Protein AF-A0A921MNL4-F1 (afdb_monomer_lite)

InterPro domains:
  IPR009057 Homedomain-like superfamily [SSF46689] (10-91)

Organism: NCBI:txid106588

Foldseek 3Di:
DVVLLVLLVCCVVPNLVVSCVVVVHDSVVNVVLNVQDPPDPVSSDDDDPDDPDDPPDDDPVLVVLLVVLCVVPVPDDLVRSVVVSVVVPDDDDSVVSVVD

pLDDT: mean 92.9, std 3.27, range [76.44, 97.56]

Structure (mmCIF, N/CA/C/O backbone):
data_AF-A0A921MNL4-F1
#
_entry.id   AF-A0A921MNL4-F1
#
loop_
_atom_site.group_PDB
_atom_site.id
_atom_site.type_symbol
_atom_site.label_atom_id
_atom_site.label_alt_id
_atom_site.label_comp_id
_atom_site.label_asym_id
_atom_site.label_entity_id
_atom_site.label_seq_id
_atom_site.pdbx_PDB_ins_code
_atom_site.Cartn_x
_atom_site.Cartn_y
_atom_site.Cartn_z
_atom_site.occupancy
_atom_site.B_iso_or_equiv
_atom_site.auth_seq_id
_atom_site.auth_comp_id
_atom_site.auth_asym_id
_atom_site.auth_atom_id
_atom_site.pdbx_PDB_model_num
ATOM 1 N N . MET A 1 1 ? -0.310 2.855 19.914 1.00 76.44 1 MET A N 1
ATOM 2 C CA . MET A 1 1 ? -1.088 1.589 19.861 1.00 76.44 1 MET A CA 1
ATOM 3 C C . MET A 1 1 ? -2.005 1.372 21.067 1.00 76.44 1 MET A C 1
ATOM 5 O O . MET A 1 1 ? -3.121 0.909 20.860 1.00 76.44 1 MET A O 1
ATOM 9 N N . ALA A 1 2 ? -1.602 1.744 22.293 1.00 88.12 2 ALA A N 1
ATOM 10 C CA . ALA A 1 2 ? -2.361 1.478 23.527 1.00 88.12 2 ALA A CA 1
ATOM 11 C C . ALA A 1 2 ? -3.846 1.907 23.500 1.00 88.12 2 ALA A C 1
ATOM 13 O O . ALA A 1 2 ? -4.702 1.170 23.979 1.00 88.12 2 ALA A O 1
ATOM 14 N N . TYR A 1 3 ? -4.175 3.050 22.880 1.00 92.81 3 TYR A N 1
ATOM 15 C CA . TYR A 1 3 ? -5.566 3.502 22.732 1.00 92.81 3 TYR A CA 1
ATOM 16 C C . TYR A 1 3 ? -6.431 2.537 21.907 1.00 92.81 3 TYR A C 1
ATOM 18 O O . TYR A 1 3 ? -7.523 2.170 22.326 1.00 92.81 3 TYR A O 1
ATOM 26 N N . ARG A 1 4 ? -5.950 2.101 20.733 1.00 93.38 4 ARG A N 1
ATOM 27 C CA . ARG A 1 4 ? -6.712 1.176 19.876 1.00 93.38 4 ARG A CA 1
ATOM 28 C C . ARG A 1 4 ? -6.851 -0.184 20.546 1.00 93.38 4 ARG A C 1
ATOM 30 O O . ARG A 1 4 ? -7.923 -0.771 20.487 1.00 93.38 4 ARG A O 1
ATOM 37 N N . LEU A 1 5 ? -5.804 -0.647 21.229 1.00 95.06 5 LEU A N 1
ATOM 38 C CA . LEU A 1 5 ? -5.845 -1.904 21.968 1.00 95.06 5 LEU A CA 1
ATOM 39 C C . LEU A 1 5 ? -6.858 -1.852 23.120 1.00 95.06 5 LEU A C 1
ATOM 41 O O . LEU A 1 5 ? -7.640 -2.783 23.282 1.00 95.06 5 LEU A O 1
ATOM 45 N N . SER A 1 6 ? -6.891 -0.764 23.897 1.00 95.19 6 SER A N 1
ATOM 46 C CA . SER A 1 6 ? -7.861 -0.619 24.990 1.00 95.19 6 SER A CA 1
ATOM 47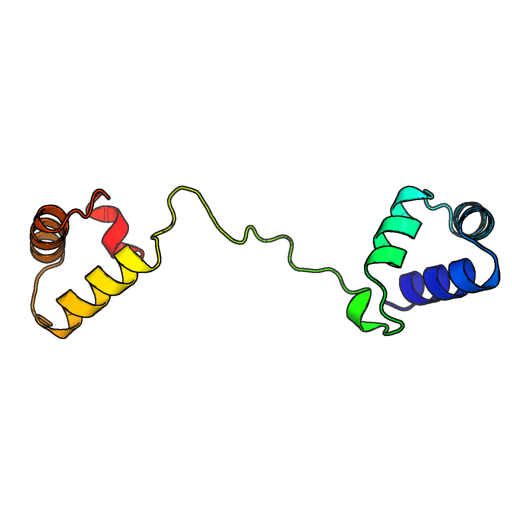 C C . SER A 1 6 ? -9.297 -0.511 24.473 1.00 95.19 6 SER A C 1
ATOM 49 O O . SER A 1 6 ? -10.190 -1.146 25.032 1.00 95.19 6 SER A O 1
ATOM 51 N N . LEU A 1 7 ? -9.510 0.212 23.368 1.00 95.62 7 LEU A N 1
ATOM 52 C CA . LEU A 1 7 ? -10.786 0.271 22.654 1.00 95.62 7 LEU A CA 1
ATOM 53 C C . LEU A 1 7 ? -11.249 -1.129 22.221 1.00 95.62 7 LEU A C 1
ATOM 55 O O . LEU A 1 7 ? -12.406 -1.478 22.448 1.00 95.62 7 LEU A O 1
ATOM 59 N N . MET A 1 8 ? -10.359 -1.924 21.616 1.00 95.69 8 MET A N 1
ATOM 60 C CA . MET A 1 8 ? -10.674 -3.275 21.143 1.00 95.69 8 MET A CA 1
ATOM 61 C C . MET A 1 8 ? -10.979 -4.238 22.296 1.00 95.69 8 MET A C 1
ATOM 63 O O . MET A 1 8 ? -12.044 -4.852 22.293 1.00 95.69 8 MET A O 1
ATOM 67 N N . LYS A 1 9 ? -10.134 -4.275 23.337 1.00 95.62 9 LYS A N 1
ATOM 68 C CA . LYS A 1 9 ? -10.379 -5.068 24.558 1.00 95.62 9 LYS A CA 1
ATOM 69 C C . LYS A 1 9 ? -11.701 -4.689 25.234 1.00 95.62 9 LYS A C 1
ATOM 71 O O . LYS A 1 9 ? -12.445 -5.546 25.705 1.00 95.62 9 LYS A O 1
ATOM 76 N N . TYR A 1 10 ? -12.035 -3.396 25.268 1.00 96.62 10 TYR A N 1
ATOM 77 C CA . TYR A 1 10 ? -13.308 -2.936 25.824 1.00 96.62 10 TYR A CA 1
ATOM 78 C C . TYR A 1 10 ? -14.503 -3.343 24.947 1.00 96.62 10 TYR A C 1
ATOM 80 O O . TYR A 1 10 ? -15.543 -3.740 25.472 1.00 96.62 10 TYR A O 1
ATOM 88 N N . ALA A 1 11 ? -14.365 -3.261 23.621 1.00 96.00 11 ALA A N 1
ATOM 89 C CA . ALA A 1 11 ? -15.398 -3.684 22.677 1.00 96.00 11 ALA A CA 1
ATOM 90 C C . ALA A 1 11 ? -15.637 -5.202 22.698 1.00 96.00 11 ALA A C 1
ATOM 92 O O . ALA A 1 11 ? -16.771 -5.625 22.484 1.00 96.00 11 ALA A O 1
ATOM 93 N N . GLU A 1 12 ? -14.608 -6.002 22.976 1.00 94.88 12 GLU A N 1
ATOM 94 C CA . GLU A 1 12 ? -14.717 -7.448 23.187 1.00 94.88 12 GLU A CA 1
ATOM 95 C C . GLU A 1 12 ? -15.465 -7.771 24.487 1.00 94.88 12 GLU A C 1
ATOM 97 O O . GLU A 1 12 ? -16.429 -8.530 24.464 1.00 94.88 12 GLU A O 1
ATOM 102 N N . LYS A 1 13 ? -15.110 -7.108 25.596 1.00 96.75 13 LYS A N 1
ATOM 103 C CA . LYS A 1 13 ? -15.733 -7.346 26.908 1.00 96.75 13 LYS A CA 1
ATOM 104 C C . LYS A 1 13 ? -17.180 -6.847 27.022 1.00 96.75 13 LYS A C 1
ATOM 106 O O . LYS A 1 13 ? -17.994 -7.476 27.687 1.00 96.75 13 LYS A O 1
ATOM 111 N N . TYR A 1 14 ? -17.497 -5.688 26.441 1.00 96.69 14 TYR A N 1
ATOM 112 C CA . TYR A 1 14 ? -18.775 -4.990 26.675 1.00 96.69 14 TYR A CA 1
ATOM 113 C C . TYR A 1 14 ? -19.602 -4.741 25.407 1.00 96.69 14 TYR A C 1
ATOM 115 O O . TYR A 1 14 ? -20.693 -4.169 25.482 1.00 96.69 14 TYR A O 1
ATOM 123 N N . GLY A 1 15 ? -19.090 -5.129 24.241 1.00 96.06 15 GLY A N 1
ATOM 124 C CA . GLY A 1 15 ? -19.740 -4.917 22.955 1.00 96.06 15 GLY A CA 1
ATOM 125 C C . GLY A 1 15 ? -19.488 -3.536 22.332 1.00 96.06 15 GLY A C 1
ATOM 126 O O . GLY A 1 15 ? -19.173 -2.537 22.989 1.00 96.06 15 GLY A O 1
ATOM 127 N N . VAL A 1 16 ? -19.686 -3.468 21.012 1.00 96.62 16 VAL A N 1
ATOM 128 C CA . VAL A 1 16 ? -19.389 -2.288 20.176 1.00 96.62 16 VAL A CA 1
ATOM 129 C C . VAL A 1 16 ? -20.242 -1.070 20.549 1.00 96.62 16 VAL A C 1
ATOM 131 O O . VAL A 1 16 ? -19.738 0.050 20.548 1.00 96.62 16 VAL A O 1
ATOM 134 N N . SER A 1 17 ? -21.515 -1.257 20.912 1.00 96.19 17 SER A N 1
ATOM 135 C CA . SER A 1 17 ? -22.418 -0.147 21.257 1.00 96.19 17 SER A CA 1
ATOM 136 C C . SER A 1 17 ? -21.979 0.598 22.521 1.00 96.19 17 SER A C 1
ATOM 138 O O . SER A 1 17 ? -22.066 1.824 22.582 1.00 96.19 17 SER A O 1
ATOM 140 N N . ARG A 1 18 ? -21.479 -0.118 23.538 1.00 97.31 18 ARG A N 1
ATOM 141 C CA . ARG A 1 18 ? -20.939 0.506 24.758 1.00 97.31 18 ARG A CA 1
ATOM 142 C C . ARG A 1 18 ? -19.579 1.143 24.493 1.00 97.31 18 ARG A C 1
ATOM 144 O O . ARG A 1 18 ? -19.341 2.259 24.945 1.00 97.31 18 ARG A O 1
ATOM 151 N N . ALA A 1 19 ? -18.725 0.479 23.714 1.00 97.56 19 ALA A N 1
ATOM 152 C CA . ALA A 1 19 ? -17.429 1.022 23.310 1.00 97.56 19 ALA A CA 1
ATOM 153 C C . ALA A 1 19 ? -17.568 2.331 22.519 1.00 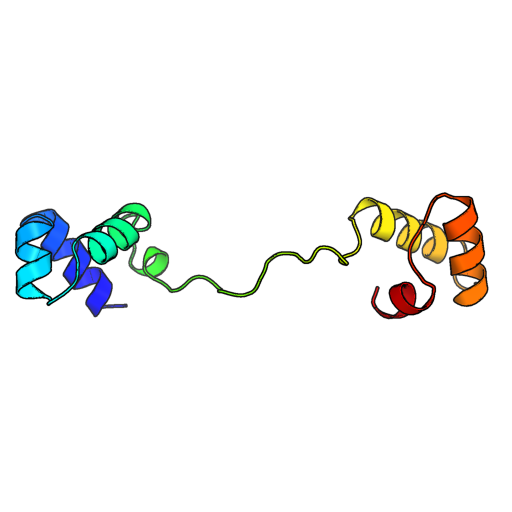97.56 19 ALA A C 1
ATOM 155 O O . ALA A 1 19 ? -16.849 3.289 22.787 1.00 97.56 19 ALA A O 1
ATOM 156 N N . SER A 1 20 ? -18.538 2.399 21.605 1.00 97.44 20 SER A N 1
ATOM 157 C CA . SER A 1 20 ? -18.826 3.588 20.799 1.00 97.44 20 SER A CA 1
ATOM 158 C C . SER A 1 20 ? -19.147 4.806 21.665 1.00 97.44 20 SER A C 1
ATOM 160 O O . SER A 1 20 ? -18.525 5.852 21.486 1.00 97.44 20 SER A O 1
ATOM 162 N N . ARG A 1 21 ? -20.034 4.641 22.658 1.00 97.25 21 ARG A N 1
ATOM 163 C CA . ARG A 1 21 ? -20.394 5.703 23.611 1.00 97.25 21 ARG A CA 1
ATOM 164 C C . ARG A 1 21 ? -19.217 6.099 24.501 1.00 97.25 21 ARG A C 1
ATOM 166 O O . ARG A 1 21 ? -18.937 7.280 24.642 1.00 97.25 21 ARG A O 1
ATOM 173 N N . LYS A 1 22 ? -18.497 5.119 25.063 1.00 96.56 22 LYS A N 1
ATOM 174 C CA . LYS A 1 22 ? -17.384 5.373 25.992 1.00 96.56 22 LYS A CA 1
ATOM 175 C C . LYS A 1 22 ? -16.210 6.100 25.333 1.00 96.56 22 LYS A C 1
ATOM 177 O O . LYS A 1 22 ? -15.624 6.986 25.937 1.00 96.56 22 LYS A O 1
ATOM 182 N N . TYR A 1 23 ? -15.840 5.693 24.122 1.00 95.44 23 TYR A N 1
ATOM 183 C CA . TYR A 1 23 ? -14.650 6.205 23.437 1.00 95.44 23 TYR A CA 1
ATOM 184 C C . TYR A 1 23 ? -14.960 7.298 22.409 1.00 95.44 23 TYR A C 1
ATOM 186 O O . TYR A 1 23 ? -14.042 7.748 21.722 1.00 95.44 23 TYR A O 1
ATOM 194 N N . ASN A 1 24 ? -16.229 7.702 22.286 1.00 95.94 24 ASN A N 1
ATOM 195 C CA . ASN A 1 24 ? -16.717 8.648 21.284 1.00 95.94 24 ASN A CA 1
ATOM 196 C C . ASN A 1 24 ? -16.216 8.312 19.864 1.00 95.94 24 ASN A C 1
ATOM 198 O O . ASN A 1 24 ? -15.606 9.126 19.163 1.00 95.94 24 ASN A O 1
ATOM 202 N N . LYS A 1 25 ? -16.404 7.050 19.459 1.00 96.44 25 LYS A N 1
ATOM 203 C CA . LYS A 1 25 ? -16.064 6.562 18.114 1.00 96.44 25 LYS A CA 1
ATOM 204 C C . LYS A 1 25 ? -17.270 5.922 17.467 1.00 96.44 25 LYS A C 1
ATOM 206 O O . LYS A 1 25 ? -18.037 5.221 18.123 1.00 96.44 25 LYS A O 1
ATOM 211 N N . SER A 1 26 ? -17.417 6.133 16.164 1.00 97.06 26 SER A N 1
ATOM 212 C CA . SER A 1 26 ? -18.488 5.507 15.401 1.00 97.06 26 SER A CA 1
ATOM 213 C C . SER A 1 26 ? -18.370 3.983 15.454 1.00 97.06 26 SER A C 1
ATOM 215 O O . SER A 1 26 ? -17.276 3.411 15.522 1.00 97.06 26 SER A O 1
ATOM 217 N N . ARG A 1 27 ? -19.514 3.301 15.372 1.00 96.88 27 ARG A N 1
ATOM 218 C CA . ARG A 1 27 ? -19.547 1.835 15.284 1.00 96.88 27 ARG A CA 1
ATOM 219 C C . ARG A 1 27 ? -18.757 1.337 14.067 1.00 96.88 27 ARG A C 1
ATOM 221 O O . ARG A 1 27 ? -18.063 0.334 14.181 1.00 96.88 27 ARG A O 1
ATOM 228 N N . SER A 1 28 ? -18.798 2.066 12.946 1.00 97.50 28 SER A N 1
ATOM 229 C CA . SER A 1 28 ? -18.036 1.749 11.729 1.00 97.50 28 SER A CA 1
ATOM 230 C C . SER A 1 28 ? -16.524 1.739 11.965 1.00 97.50 28 SER A C 1
ATOM 232 O O . SER A 1 28 ? -15.855 0.801 11.541 1.00 97.50 28 SER A O 1
ATOM 234 N N . TYR A 1 29 ? -15.989 2.710 12.713 1.00 95.69 29 TYR A N 1
ATOM 235 C CA . TYR A 1 29 ? -14.573 2.735 13.087 1.00 95.69 29 TYR A CA 1
ATOM 236 C C . TYR A 1 29 ? -14.186 1.516 13.932 1.00 95.69 29 TYR A C 1
ATOM 238 O O . TYR A 1 29 ? -13.140 0.907 13.715 1.00 95.69 29 TYR A O 1
ATOM 246 N N . ILE A 1 30 ? -15.040 1.134 14.884 1.00 96.31 30 ILE A N 1
ATOM 247 C CA . ILE A 1 30 ? -14.783 -0.012 15.762 1.00 96.31 30 ILE A CA 1
ATOM 248 C C . ILE A 1 30 ? -14.830 -1.321 14.967 1.00 96.31 30 ILE A C 1
ATOM 250 O O . ILE A 1 30 ? -13.930 -2.138 15.122 1.00 96.31 30 ILE A O 1
ATOM 254 N N . TYR A 1 31 ? -15.817 -1.515 14.086 1.00 96.94 31 TYR A N 1
ATOM 255 C CA . TYR A 1 31 ? -15.877 -2.704 13.226 1.00 96.94 31 TYR A CA 1
ATOM 256 C C . TYR A 1 31 ? -14.713 -2.778 12.233 1.00 96.94 31 TYR A C 1
ATOM 258 O O . TYR A 1 31 ? -14.189 -3.867 12.009 1.00 96.94 31 TYR A O 1
ATOM 266 N N . PHE A 1 32 ? -14.268 -1.640 11.688 1.00 95.56 32 PHE A N 1
ATOM 267 C CA . PHE A 1 32 ? -13.077 -1.575 10.838 1.00 95.5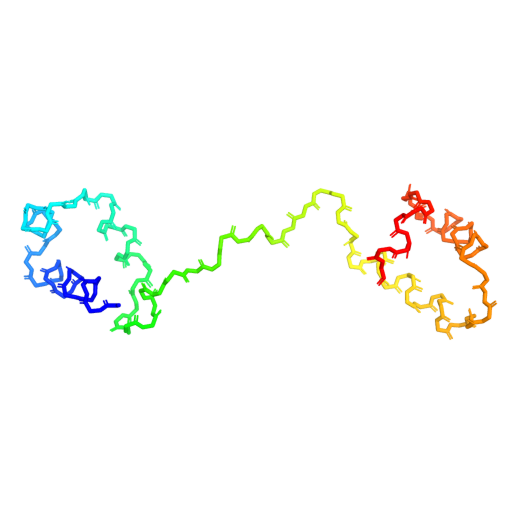6 32 PHE A CA 1
ATOM 268 C C . PHE A 1 32 ? -11.845 -2.140 11.558 1.00 95.56 32 PHE A C 1
ATOM 270 O O . PHE A 1 32 ? -11.169 -3.018 11.025 1.00 95.56 32 PHE A O 1
ATOM 277 N N . TRP A 1 33 ? -11.584 -1.689 12.790 1.00 94.94 33 TRP A N 1
ATOM 278 C CA . TRP A 1 33 ? -10.457 -2.198 13.575 1.00 94.94 33 TRP A CA 1
ATOM 279 C C . TRP A 1 33 ? -10.677 -3.623 14.067 1.00 94.94 33 TRP A C 1
ATOM 281 O O . TRP A 1 33 ? -9.741 -4.411 14.023 1.00 94.94 33 TRP A O 1
ATOM 291 N N . LYS A 1 34 ? -11.906 -3.987 14.445 1.00 93.81 34 LYS A N 1
ATOM 292 C CA . LYS A 1 34 ? -12.244 -5.352 14.865 1.00 93.81 34 LYS A CA 1
ATOM 293 C C . LYS A 1 34 ? -11.996 -6.372 13.750 1.00 93.81 34 LYS A C 1
ATOM 295 O O . LYS A 1 34 ? -11.516 -7.455 14.039 1.00 93.81 34 LYS A O 1
ATOM 300 N N . LYS A 1 35 ? -12.269 -6.023 12.486 1.00 94.19 35 LYS A N 1
ATOM 301 C CA . LYS A 1 35 ? -11.972 -6.883 11.324 1.00 94.19 35 LYS A CA 1
ATOM 302 C C . LYS A 1 35 ? -10.467 -7.100 11.119 1.00 94.19 35 LYS A C 1
ATOM 304 O O . LYS A 1 35 ? -10.067 -8.115 10.566 1.00 94.19 35 LYS A O 1
ATOM 309 N N . ARG A 1 36 ? -9.649 -6.123 11.511 1.00 92.81 36 ARG A N 1
ATOM 310 C CA . ARG A 1 36 ? -8.194 -6.123 11.324 1.00 92.81 36 ARG A CA 1
ATOM 311 C C . ARG A 1 36 ? -7.434 -6.726 12.511 1.00 92.81 36 ARG A C 1
ATOM 313 O O . ARG A 1 36 ? -6.283 -7.103 12.344 1.00 92.81 36 ARG A O 1
ATOM 320 N N . TRP A 1 37 ? -8.045 -6.759 13.691 1.00 93.56 37 TRP A N 1
ATOM 321 C CA . TRP A 1 37 ? -7.407 -7.174 14.933 1.00 93.56 37 TRP A CA 1
ATOM 322 C C . TRP A 1 37 ? -7.402 -8.697 15.078 1.00 93.56 37 TRP A C 1
ATOM 324 O O . TRP A 1 37 ? -8.455 -9.322 15.135 1.00 93.56 37 TRP A O 1
ATOM 334 N N . ASP A 1 38 ? -6.209 -9.271 15.178 1.00 92.12 38 ASP A N 1
ATOM 335 C CA . ASP A 1 38 ? -5.936 -10.701 15.394 1.00 92.12 38 ASP A CA 1
ATOM 336 C C . ASP A 1 38 ? -5.622 -11.038 16.868 1.00 92.12 38 ASP A C 1
ATOM 338 O O . ASP A 1 38 ? -5.167 -12.133 17.180 1.00 92.12 38 ASP A O 1
ATOM 342 N N . GLY A 1 39 ? -5.831 -10.083 17.781 1.00 88.88 39 GLY A N 1
ATOM 343 C CA . GLY A 1 39 ? -5.461 -10.187 19.196 1.00 88.88 39 GLY A CA 1
ATOM 344 C C . GLY A 1 39 ? -4.115 -9.538 19.532 1.00 88.88 39 GLY A C 1
ATOM 345 O O . GLY A 1 39 ? -3.892 -9.156 20.684 1.00 88.88 39 GLY A O 1
ATOM 346 N N . THR A 1 40 ? -3.259 -9.293 18.538 1.00 91.81 40 THR A N 1
ATOM 347 C CA . THR A 1 40 ? -1.948 -8.661 18.735 1.00 91.81 40 THR A CA 1
ATOM 348 C C . THR A 1 40 ? -2.032 -7.124 18.662 1.00 91.81 40 THR A C 1
ATOM 350 O O . THR A 1 40 ? -2.898 -6.568 17.976 1.00 91.81 40 THR A O 1
ATOM 353 N N . PRO A 1 41 ? -1.192 -6.370 19.394 1.00 90.06 41 PRO A N 1
ATOM 354 C CA . PRO A 1 41 ? -1.098 -4.915 19.239 1.00 90.06 41 PRO A CA 1
ATOM 355 C C . PRO A 1 41 ? -0.604 -4.464 17.855 1.00 90.06 41 PRO A C 1
ATOM 357 O O . PRO A 1 41 ? -0.933 -3.354 17.416 1.00 90.06 41 PRO A O 1
ATOM 360 N N . GLU A 1 42 ? 0.178 -5.303 17.179 1.00 91.56 42 GLU A N 1
ATOM 361 C CA . GLU A 1 42 ? 0.827 -5.033 15.896 1.00 91.56 42 GLU A CA 1
ATOM 362 C C . GLU A 1 42 ? -0.199 -4.940 14.764 1.00 91.56 42 GLU A C 1
ATOM 364 O O . GLU A 1 42 ? -0.121 -4.035 13.925 1.00 91.56 42 GLU A O 1
ATOM 369 N N . SER A 1 43 ? -1.230 -5.790 14.777 1.00 91.38 43 SER A N 1
ATOM 370 C CA . SER A 1 43 ? -2.299 -5.741 13.771 1.00 91.38 43 SER A CA 1
ATOM 371 C C . SER A 1 43 ? -3.080 -4.418 13.787 1.00 91.38 43 SER A C 1
ATOM 373 O O . SER A 1 43 ? -3.576 -3.968 12.748 1.00 91.38 43 SER A O 1
ATOM 375 N N . LEU A 1 44 ? -3.096 -3.704 14.921 1.00 92.75 44 LEU A N 1
ATOM 376 C CA . LEU A 1 44 ? -3.712 -2.377 15.079 1.00 92.75 44 LEU A CA 1
ATOM 377 C C . LEU A 1 44 ? -2.839 -1.206 14.586 1.00 92.75 44 LEU A C 1
ATOM 379 O O . LEU A 1 44 ? -3.234 -0.032 14.711 1.00 92.75 44 LEU A O 1
ATOM 383 N N . ALA A 1 45 ? -1.665 -1.487 14.018 1.00 92.00 45 ALA A N 1
ATOM 384 C CA . ALA A 1 45 ? -0.835 -0.486 13.359 1.00 92.00 45 ALA A CA 1
ATOM 385 C C . ALA A 1 45 ? -1.529 0.123 12.135 1.00 92.00 45 ALA A C 1
ATOM 387 O O . ALA A 1 45 ? -2.447 -0.451 11.559 1.00 92.00 45 ALA A O 1
ATOM 388 N N . CYS A 1 46 ? -1.108 1.315 11.714 1.00 89.88 46 CYS A N 1
ATOM 389 C CA . CYS A 1 46 ? -1.524 1.838 10.414 1.00 89.88 46 CYS A CA 1
ATOM 390 C C . CYS A 1 46 ? -0.755 1.091 9.314 1.00 89.88 46 CYS A C 1
ATOM 392 O O . CYS A 1 46 ? 0.466 1.018 9.369 1.00 89.88 46 CYS A O 1
ATOM 394 N N . GLN A 1 47 ? -1.458 0.551 8.315 1.00 89.31 47 GLN A N 1
ATOM 395 C CA . GLN A 1 47 ? -0.804 0.104 7.079 1.00 89.31 47 GLN A CA 1
ATOM 396 C C . GLN A 1 47 ? -0.374 1.320 6.252 1.00 89.31 47 GLN A C 1
ATOM 398 O O . GLN A 1 47 ? -0.943 2.409 6.388 1.00 89.31 47 GLN A O 1
ATOM 403 N N . SER A 1 48 ? 0.610 1.111 5.376 1.00 90.56 48 SER A N 1
ATOM 404 C CA . SER A 1 48 ? 0.965 2.095 4.356 1.00 90.56 48 SER A CA 1
ATOM 405 C C . SER A 1 48 ? -0.268 2.474 3.538 1.00 90.56 48 SER A C 1
ATOM 407 O O . SER A 1 48 ? -1.069 1.620 3.165 1.00 90.56 48 SER A O 1
ATOM 409 N N . ARG A 1 49 ? -0.413 3.770 3.262 1.00 90.25 49 ARG A N 1
ATOM 410 C CA . ARG A 1 49 ? -1.471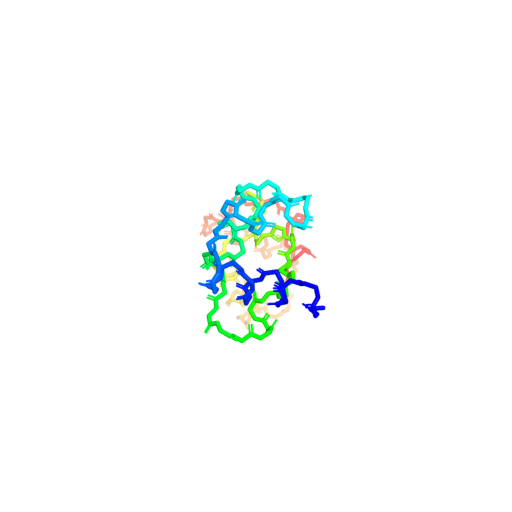 4.319 2.399 1.00 90.25 49 ARG A CA 1
ATOM 411 C C . ARG A 1 49 ? -0.961 4.580 0.981 1.00 90.25 49 ARG A C 1
ATOM 413 O O . ARG A 1 49 ? -1.661 5.198 0.185 1.00 90.25 49 ARG A O 1
ATOM 420 N N . ARG A 1 50 ? 0.279 4.176 0.685 1.00 91.69 50 ARG A N 1
ATOM 421 C CA . ARG A 1 50 ? 0.890 4.369 -0.628 1.00 91.69 50 ARG A CA 1
ATOM 422 C C . ARG A 1 50 ? 0.168 3.481 -1.649 1.00 91.69 50 ARG A C 1
ATOM 424 O O . ARG A 1 50 ? -0.033 2.304 -1.353 1.00 91.69 50 ARG A O 1
ATOM 431 N N . PRO A 1 51 ? -0.190 4.002 -2.835 1.00 91.75 51 PRO A N 1
ATOM 432 C CA . PRO A 1 51 ? -0.739 3.169 -3.897 1.00 91.75 51 PRO A CA 1
ATOM 433 C C . PRO A 1 51 ? 0.249 2.054 -4.258 1.00 91.75 51 PRO A C 1
ATOM 435 O O . PRO A 1 51 ? 1.451 2.299 -4.384 1.00 91.75 51 PRO A O 1
ATOM 438 N N . HIS A 1 52 ? -0.264 0.833 -4.406 1.00 89.31 52 HIS A N 1
ATOM 439 C CA . HIS A 1 52 ? 0.544 -0.338 -4.756 1.00 89.31 52 HIS A CA 1
ATOM 440 C C . HIS A 1 52 ? 0.925 -0.367 -6.237 1.00 89.31 52 HIS A C 1
ATOM 442 O O . HIS A 1 52 ? 1.966 -0.914 -6.587 1.00 89.31 52 HIS A O 1
ATOM 448 N N . SER A 1 53 ? 0.097 0.228 -7.094 1.00 90.50 53 SER A N 1
ATOM 449 C CA . SER A 1 53 ? 0.313 0.271 -8.533 1.00 90.50 53 SER A CA 1
ATOM 450 C C . SER A 1 53 ? -0.272 1.535 -9.152 1.00 90.50 53 SER A C 1
ATOM 452 O O . SER A 1 53 ? -1.082 2.239 -8.541 1.00 90.50 53 SER A O 1
ATOM 454 N N . HIS A 1 54 ? 0.158 1.832 -10.377 1.00 88.19 54 HIS A N 1
ATOM 455 C CA . HIS A 1 54 ? -0.441 2.870 -11.210 1.00 88.19 54 HIS A CA 1
ATOM 456 C C . HIS A 1 54 ? -0.640 2.358 -12.648 1.00 88.19 54 HIS A C 1
ATOM 458 O O . HIS A 1 54 ? 0.136 1.516 -13.097 1.00 88.19 54 HIS A O 1
ATOM 464 N N . PRO A 1 55 ? -1.624 2.871 -13.415 1.00 89.44 55 PRO A N 1
ATOM 465 C CA . PRO A 1 55 ? -1.947 2.354 -14.757 1.00 89.44 55 PRO A CA 1
ATOM 466 C C . PRO A 1 55 ? -0.769 2.379 -15.743 1.00 89.44 55 PRO A C 1
ATOM 468 O O . PRO A 1 55 ? -0.632 1.531 -16.621 1.00 89.44 55 PRO A O 1
ATOM 471 N N . ASN A 1 56 ? 0.122 3.355 -15.570 1.00 87.31 56 ASN A N 1
ATOM 472 C CA . ASN A 1 56 ? 1.300 3.530 -16.415 1.00 87.31 56 ASN A CA 1
ATOM 473 C C . ASN A 1 56 ? 2.543 2.767 -15.926 1.00 87.31 56 ASN A C 1
ATOM 475 O O . ASN A 1 56 ? 3.638 3.033 -16.415 1.00 87.31 56 ASN A O 1
ATOM 479 N N . GLN A 1 57 ? 2.405 1.883 -14.936 1.00 90.81 57 GLN A N 1
ATOM 480 C CA . GLN A 1 57 ? 3.518 1.102 -14.404 1.00 90.81 57 GLN A CA 1
ATOM 481 C C . GLN A 1 57 ? 3.881 -0.006 -15.386 1.00 90.81 57 GLN A C 1
ATOM 483 O O . GLN A 1 57 ? 2.995 -0.616 -15.987 1.00 90.81 57 GLN A O 1
ATOM 488 N N . HIS A 1 58 ? 5.176 -0.282 -15.535 1.00 92.06 58 HIS A N 1
ATOM 489 C CA . HIS A 1 58 ? 5.622 -1.445 -16.288 1.00 92.06 58 HIS A CA 1
ATOM 490 C C . HIS A 1 58 ? 5.067 -2.725 -15.681 1.00 92.06 58 HIS A C 1
ATOM 492 O O . HIS A 1 58 ? 5.141 -2.957 -14.472 1.00 92.06 58 HIS A O 1
ATOM 498 N N . THR A 1 59 ? 4.539 -3.567 -16.552 1.00 93.31 59 THR A N 1
ATOM 499 C CA . THR A 1 59 ? 4.168 -4.932 -16.212 1.00 93.31 59 THR A CA 1
ATOM 500 C C . THR A 1 59 ? 5.423 -5.763 -15.979 1.00 93.31 59 THR A C 1
ATOM 502 O O . THR A 1 59 ? 6.507 -5.479 -16.498 1.00 93.31 59 THR A O 1
ATOM 505 N N . GLU A 1 60 ? 5.281 -6.840 -15.217 1.00 93.62 60 GLU A N 1
ATOM 506 C CA . GLU A 1 60 ? 6.397 -7.739 -14.943 1.00 93.62 60 GLU A CA 1
ATOM 507 C C . GLU A 1 60 ? 6.958 -8.381 -16.224 1.00 93.62 60 GLU A C 1
ATOM 509 O O . GLU A 1 60 ? 8.171 -8.551 -16.354 1.00 93.62 60 GLU A O 1
ATOM 514 N N . ALA A 1 61 ? 6.097 -8.642 -17.214 1.00 93.38 61 ALA A N 1
ATOM 515 C CA . ALA A 1 61 ? 6.492 -9.138 -18.529 1.00 93.38 61 ALA A CA 1
ATOM 516 C C . ALA A 1 61 ? 7.360 -8.128 -19.303 1.00 93.38 61 ALA A C 1
ATOM 518 O O . ALA A 1 61 ? 8.400 -8.505 -19.848 1.00 93.38 61 ALA A O 1
ATOM 519 N N . GLU A 1 62 ? 6.981 -6.844 -19.307 1.00 93.88 62 GLU A N 1
ATOM 520 C CA . GLU A 1 62 ? 7.780 -5.772 -19.918 1.00 93.88 62 GLU A CA 1
ATOM 521 C C . GLU A 1 62 ? 9.152 -5.654 -19.236 1.00 93.88 62 GLU A C 1
ATOM 523 O O . GLU A 1 62 ? 10.181 -5.620 -19.912 1.00 93.88 62 GLU A O 1
ATOM 528 N N . LEU A 1 63 ? 9.189 -5.659 -17.897 1.00 94.38 63 LEU A N 1
ATOM 529 C CA . LEU A 1 63 ? 10.441 -5.593 -17.135 1.00 94.38 63 LEU A CA 1
ATOM 530 C C . LEU A 1 63 ? 11.344 -6.798 -17.408 1.00 94.38 63 LEU A C 1
ATOM 532 O O . LEU A 1 63 ? 12.557 -6.639 -17.559 1.00 94.38 63 LEU A O 1
ATOM 536 N N . LYS A 1 64 ? 10.765 -8.000 -17.493 1.00 95.75 64 LYS A N 1
ATOM 537 C CA . LYS A 1 64 ? 11.498 -9.221 -17.835 1.00 95.75 64 LYS A CA 1
ATOM 538 C C . LYS A 1 64 ? 12.122 -9.113 -19.225 1.00 95.75 64 LYS A C 1
ATOM 540 O O . LYS A 1 64 ? 13.315 -9.374 -19.369 1.00 95.75 64 LYS A O 1
ATOM 545 N N . LEU A 1 65 ? 11.357 -8.656 -20.217 1.00 94.38 65 LEU A N 1
ATOM 546 C CA . LEU A 1 65 ? 11.846 -8.469 -21.583 1.00 94.38 65 LEU A CA 1
ATOM 547 C C . LEU A 1 65 ? 13.009 -7.462 -21.641 1.00 94.38 65 LEU A C 1
ATOM 549 O O . LEU A 1 65 ? 14.030 -7.745 -22.275 1.00 94.38 65 LEU A O 1
ATOM 553 N N . ILE A 1 66 ? 12.890 -6.327 -20.942 1.00 93.50 66 ILE A N 1
ATOM 554 C CA . ILE A 1 66 ? 13.948 -5.307 -20.852 1.00 93.50 66 ILE A CA 1
ATOM 555 C C . ILE A 1 66 ? 15.221 -5.899 -20.230 1.00 93.50 66 ILE A C 1
ATOM 557 O O . ILE A 1 66 ? 16.305 -5.780 -20.812 1.00 93.50 66 ILE A O 1
ATOM 561 N N . ARG A 1 67 ? 15.099 -6.578 -19.079 1.00 93.69 67 ARG A N 1
ATOM 562 C CA . ARG A 1 67 ? 16.234 -7.210 -18.381 1.00 93.69 67 ARG A CA 1
ATOM 563 C C . ARG A 1 67 ? 16.919 -8.263 -19.249 1.00 93.69 67 ARG A C 1
ATOM 565 O O . ARG A 1 67 ? 18.143 -8.262 -19.371 1.00 93.69 67 ARG A O 1
ATOM 572 N N . ASP A 1 68 ? 16.142 -9.129 -19.893 1.00 94.88 68 ASP A N 1
ATOM 573 C CA . ASP A 1 68 ? 16.667 -10.208 -20.729 1.00 94.88 68 ASP A CA 1
ATOM 574 C C . ASP A 1 68 ? 17.407 -9.703 -21.969 1.00 94.88 68 ASP A C 1
ATOM 576 O O . ASP A 1 68 ? 18.362 -10.345 -22.421 1.00 94.88 68 ASP A O 1
ATOM 580 N N . MET A 1 69 ? 16.975 -8.576 -22.536 1.00 94.00 69 MET A N 1
ATOM 581 C CA . MET A 1 69 ? 17.637 -7.959 -23.683 1.00 94.00 69 MET A CA 1
ATOM 582 C C . MET A 1 69 ? 18.913 -7.223 -23.292 1.00 94.00 69 MET A C 1
ATOM 584 O O . MET A 1 69 ? 19.922 -7.401 -23.979 1.00 94.00 69 MET A O 1
ATOM 588 N N . ARG A 1 70 ? 18.893 -6.473 -22.180 1.00 92.25 7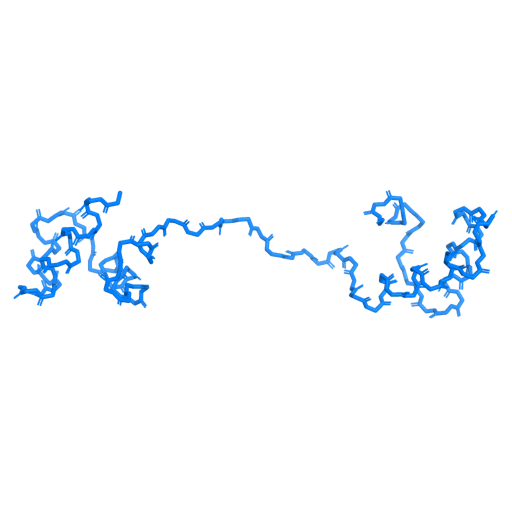0 ARG A N 1
ATOM 589 C CA . ARG A 1 70 ? 20.095 -5.822 -21.633 1.00 92.25 70 ARG A CA 1
ATOM 590 C C . ARG A 1 70 ? 21.167 -6.835 -21.259 1.00 92.25 70 ARG A C 1
ATOM 592 O O . ARG A 1 70 ? 22.323 -6.647 -21.613 1.00 92.25 70 ARG A O 1
ATOM 599 N N . ARG A 1 71 ? 20.778 -7.942 -20.619 1.00 93.88 71 ARG A N 1
ATOM 600 C CA . ARG A 1 71 ? 21.704 -9.027 -20.262 1.00 93.88 71 ARG A CA 1
ATOM 601 C C . ARG A 1 71 ? 22.415 -9.615 -21.484 1.00 93.88 71 ARG A C 1
ATOM 603 O O . ARG A 1 71 ? 23.593 -9.925 -21.407 1.00 93.88 71 ARG A O 1
ATOM 610 N N . ARG A 1 72 ? 21.700 -9.774 -22.603 1.00 93.06 72 ARG A N 1
ATOM 611 C CA . ARG A 1 72 ? 22.255 -10.328 -23.850 1.00 93.06 72 ARG A CA 1
ATOM 612 C C . ARG A 1 72 ? 23.069 -9.320 -24.665 1.00 93.06 72 ARG A C 1
ATOM 614 O O . ARG A 1 72 ? 23.884 -9.741 -25.471 1.00 93.06 72 ARG A O 1
ATOM 621 N N . ASN A 1 73 ? 22.829 -8.018 -24.496 1.00 90.19 73 ASN A N 1
ATOM 622 C CA . ASN A 1 73 ? 23.479 -6.956 -25.270 1.00 90.19 73 ASN A CA 1
ATOM 623 C C . ASN A 1 73 ? 23.859 -5.783 -24.343 1.00 90.19 73 ASN A C 1
ATOM 625 O O . ASN A 1 73 ? 23.169 -4.761 -24.340 1.00 90.19 73 ASN A O 1
ATOM 629 N N . PRO A 1 74 ? 24.930 -5.910 -23.539 1.00 89.06 74 PRO A N 1
ATOM 630 C CA . PRO A 1 74 ? 25.272 -4.922 -22.512 1.00 89.06 74 PRO A CA 1
ATOM 631 C C . PRO A 1 74 ? 25.706 -3.559 -23.075 1.00 89.06 74 PRO A C 1
ATOM 633 O O . PRO A 1 74 ? 25.500 -2.543 -22.422 1.00 89.06 74 PRO A O 1
ATOM 636 N N . HIS A 1 75 ? 26.256 -3.517 -24.293 1.00 91.12 75 HIS A N 1
ATOM 637 C CA . HIS A 1 75 ? 26.719 -2.285 -24.950 1.00 91.12 75 HIS A CA 1
ATOM 638 C C . HIS A 1 75 ? 25.639 -1.582 -25.790 1.00 91.12 75 HIS A C 1
ATOM 640 O O . HIS A 1 75 ? 25.923 -0.594 -26.462 1.00 91.12 75 HIS A O 1
ATOM 646 N N . LEU A 1 76 ? 24.405 -2.097 -25.791 1.00 89.88 76 LEU A N 1
ATOM 647 C CA . LEU A 1 76 ? 23.332 -1.572 -26.628 1.00 89.88 76 LEU A CA 1
ATOM 648 C C . LEU A 1 76 ? 22.854 -0.205 -26.120 1.00 89.88 76 LEU A C 1
ATOM 650 O O . LEU A 1 76 ? 22.454 -0.064 -24.962 1.00 89.88 76 LEU A O 1
ATOM 654 N N . GLY A 1 77 ? 22.835 0.788 -27.010 1.00 91.12 77 GLY A N 1
ATOM 655 C CA . GLY A 1 77 ? 22.302 2.113 -26.705 1.00 91.12 77 GLY A CA 1
ATOM 656 C C . GLY A 1 77 ? 20.807 2.074 -26.366 1.00 91.12 77 GLY A C 1
ATOM 657 O O . GLY A 1 77 ? 20.056 1.237 -26.869 1.00 91.12 77 GLY A O 1
ATOM 658 N N . MET A 1 78 ? 20.341 3.008 -25.530 1.00 90.06 78 MET A N 1
ATOM 659 C CA . MET A 1 78 ? 18.955 3.005 -25.033 1.00 90.06 78 MET A CA 1
ATOM 660 C C . MET A 1 78 ? 17.908 3.144 -26.153 1.00 90.06 78 MET A C 1
ATOM 662 O O . MET A 1 78 ? 16.869 2.486 -26.117 1.00 90.06 78 MET A O 1
ATOM 666 N N . VAL A 1 79 ? 18.186 3.974 -27.164 1.00 91.25 79 VAL A N 1
ATOM 667 C CA . VAL A 1 79 ? 17.287 4.191 -28.313 1.00 91.25 79 VAL A CA 1
ATOM 668 C C . VAL A 1 79 ? 17.178 2.929 -29.169 1.00 91.25 79 VAL A C 1
ATOM 670 O O . VAL A 1 79 ? 16.087 2.539 -29.583 1.00 91.25 79 VAL A O 1
ATOM 673 N N . GLU A 1 80 ? 18.298 2.244 -29.384 1.00 92.62 80 GLU A N 1
ATOM 674 C CA . GLU A 1 80 ? 18.322 1.002 -30.151 1.00 92.62 80 GLU A CA 1
ATOM 675 C C . GLU A 1 80 ? 17.653 -0.148 -29.384 1.00 92.62 80 GLU A C 1
ATOM 677 O O . GLU A 1 80 ? 16.877 -0.919 -29.956 1.00 92.62 80 GLU A O 1
ATOM 682 N N . LEU A 1 81 ? 17.871 -0.220 -28.066 1.00 93.56 81 LEU A N 1
ATOM 683 C CA . LEU A 1 81 ? 17.159 -1.135 -27.176 1.00 93.56 81 LEU A CA 1
ATOM 684 C C . LEU A 1 81 ? 15.645 -0.928 -27.280 1.00 93.56 81 LEU A C 1
ATOM 686 O O . LEU A 1 81 ? 14.913 -1.901 -27.458 1.00 93.56 81 LEU A O 1
ATOM 690 N N . TRP A 1 82 ? 15.178 0.321 -27.222 1.00 94.56 82 TRP A N 1
ATOM 691 C CA . TRP A 1 82 ? 13.763 0.644 -27.394 1.00 94.56 82 TRP A CA 1
ATOM 692 C C . TRP A 1 82 ? 13.213 0.177 -28.742 1.00 94.56 82 TRP A C 1
ATOM 694 O O . TRP A 1 82 ? 12.161 -0.460 -28.785 1.00 94.56 82 TRP A O 1
ATOM 704 N N . HIS A 1 83 ? 13.928 0.444 -29.836 1.00 94.00 83 HIS A N 1
ATOM 705 C CA . HIS A 1 83 ? 13.498 0.035 -31.171 1.00 94.00 83 HIS A CA 1
ATOM 706 C C . HIS A 1 83 ? 13.323 -1.490 -31.268 1.00 94.00 83 HIS A C 1
ATOM 708 O O . HIS A 1 83 ? 12.283 -1.981 -31.714 1.00 94.00 83 HIS A O 1
ATOM 714 N N . ARG A 1 84 ? 14.296 -2.258 -30.760 1.00 94.19 84 ARG A N 1
ATOM 715 C CA . ARG A 1 84 ? 14.228 -3.729 -30.732 1.00 94.19 84 ARG A CA 1
ATOM 716 C C . ARG A 1 84 ? 13.140 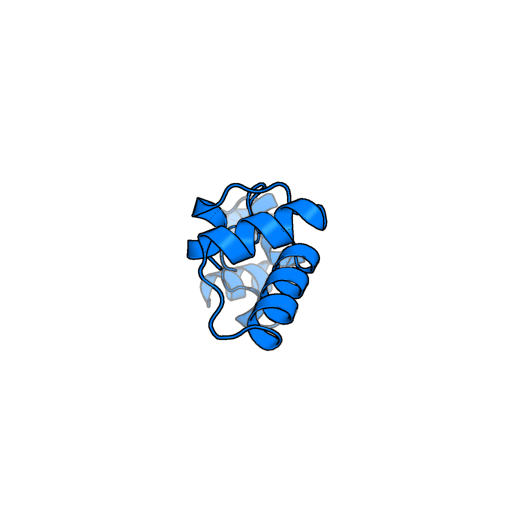-4.255 -29.784 1.00 94.19 84 ARG A C 1
ATOM 718 O O . ARG A 1 84 ? 12.522 -5.277 -30.070 1.00 94.19 84 ARG A O 1
ATOM 725 N N . LEU A 1 85 ? 12.882 -3.571 -28.666 1.00 94.19 85 LEU A N 1
ATOM 726 C CA . LEU A 1 85 ? 11.762 -3.887 -27.771 1.00 94.19 85 LEU A CA 1
ATOM 727 C C . LEU A 1 85 ? 10.421 -3.680 -28.480 1.00 94.19 85 LEU A C 1
ATOM 729 O O . LEU A 1 85 ? 9.526 -4.517 -28.360 1.00 94.19 85 LEU A O 1
ATOM 733 N N . ARG A 1 86 ? 10.292 -2.600 -29.257 1.00 94.69 86 ARG A N 1
ATOM 734 C CA . ARG A 1 86 ? 9.072 -2.278 -30.004 1.00 94.69 86 ARG A CA 1
ATOM 735 C C . ARG A 1 86 ? 8.741 -3.332 -31.054 1.00 94.69 86 ARG A C 1
ATOM 737 O O . ARG A 1 86 ? 7.590 -3.740 -31.160 1.00 94.69 86 ARG A O 1
ATOM 744 N N . GLN A 1 87 ? 9.758 -3.852 -31.742 1.00 94.19 87 GLN A N 1
ATOM 745 C CA . GLN A 1 87 ? 9.608 -4.991 -32.659 1.00 94.19 87 GLN A CA 1
ATOM 746 C C . GLN A 1 87 ? 9.109 -6.270 -31.965 1.00 94.19 87 GLN A C 1
ATOM 748 O O . GLN A 1 87 ? 8.515 -7.127 -32.609 1.00 94.19 87 GLN A O 1
ATOM 753 N N . ARG A 1 88 ? 9.320 -6.400 -30.650 1.00 93.12 88 ARG A N 1
ATOM 754 C CA . ARG A 1 88 ? 8.867 -7.533 -29.826 1.00 93.12 88 ARG A CA 1
ATOM 755 C C . ARG A 1 88 ? 7.560 -7.255 -29.073 1.00 93.12 88 ARG A C 1
ATOM 757 O O . ARG A 1 88 ? 7.235 -7.983 -28.140 1.00 93.12 88 ARG A O 1
ATOM 764 N N . GLY A 1 89 ? 6.823 -6.209 -29.455 1.00 91.62 89 GLY A N 1
ATOM 765 C CA . GLY A 1 89 ? 5.512 -5.885 -28.886 1.00 91.62 89 GLY A CA 1
ATOM 766 C C . GLY A 1 89 ? 5.532 -4.932 -27.687 1.00 91.62 89 GLY A C 1
ATOM 767 O O . GLY A 1 89 ? 4.496 -4.736 -27.057 1.00 91.62 89 GLY A O 1
ATOM 768 N N . TYR A 1 90 ? 6.668 -4.305 -27.359 1.00 93.44 90 TYR A N 1
ATOM 769 C CA . TYR A 1 90 ? 6.705 -3.243 -26.348 1.00 93.44 90 TYR A CA 1
ATOM 770 C C . TYR A 1 90 ? 6.054 -1.961 -26.882 1.00 93.44 90 TYR A C 1
ATOM 772 O O . TYR A 1 90 ? 6.492 -1.397 -27.885 1.00 93.44 90 TYR A O 1
ATOM 780 N N . THR A 1 91 ? 5.018 -1.472 -26.205 1.00 91.62 91 THR A N 1
ATOM 781 C CA . THR A 1 91 ? 4.202 -0.347 -26.694 1.00 91.62 91 THR A CA 1
ATOM 782 C C . THR A 1 91 ? 4.552 0.995 -26.056 1.00 91.62 91 THR A C 1
ATOM 784 O O . THR A 1 91 ? 4.085 2.034 -26.526 1.00 91.62 91 THR A O 1
ATOM 787 N N . ARG A 1 92 ? 5.371 1.012 -24.995 1.00 91.06 92 ARG A N 1
ATOM 788 C CA . ARG A 1 92 ? 5.637 2.245 -24.243 1.00 91.06 92 ARG A CA 1
ATOM 789 C C . ARG A 1 92 ? 6.659 3.140 -24.939 1.00 91.06 92 ARG A C 1
ATOM 791 O O . ARG A 1 92 ? 7.422 2.725 -25.815 1.00 91.06 92 ARG A O 1
ATOM 798 N N . ARG A 1 93 ? 6.673 4.403 -24.519 1.00 91.69 93 ARG A N 1
ATOM 799 C CA . ARG A 1 93 ? 7.548 5.429 -25.086 1.00 91.69 93 ARG A CA 1
ATOM 800 C C . ARG A 1 93 ? 9.015 5.215 -24.665 1.00 91.69 93 ARG A C 1
ATOM 802 O O . ARG A 1 93 ? 9.253 4.578 -23.631 1.00 91.69 93 ARG A O 1
ATOM 809 N N . PRO A 1 94 ? 9.997 5.736 -25.423 1.00 91.12 94 PRO A N 1
ATOM 810 C CA . PRO A 1 94 ? 11.413 5.615 -25.075 1.00 91.12 94 PRO A CA 1
ATOM 811 C C . PRO A 1 94 ? 11.736 6.160 -23.679 1.00 91.12 94 PRO A C 1
ATOM 813 O O . PRO A 1 94 ? 12.525 5.557 -22.953 1.00 91.12 94 PRO A O 1
ATOM 816 N N . GLU A 1 95 ? 11.079 7.245 -23.254 1.00 90.94 95 GLU A N 1
ATOM 817 C CA . GLU A 1 95 ? 11.313 7.884 -21.951 1.00 90.94 95 GLU A CA 1
ATOM 818 C C . GLU A 1 95 ? 10.980 6.947 -20.785 1.00 90.94 95 GLU A C 1
ATOM 820 O O . GLU A 1 95 ? 11.564 7.046 -19.705 1.00 90.94 95 GLU A O 1
ATOM 825 N N . SER A 1 96 ? 10.050 6.010 -20.997 1.00 90.31 96 SER A N 1
ATOM 826 C CA . SER A 1 96 ? 9.674 5.020 -19.991 1.00 90.31 96 SER A CA 1
ATOM 827 C C . SER A 1 96 ? 10.829 4.082 -19.639 1.00 90.31 96 SER A C 1
ATOM 829 O O . SER A 1 96 ? 10.861 3.594 -18.516 1.00 90.31 96 SER A O 1
ATOM 831 N N . LEU A 1 97 ? 11.788 3.849 -20.542 1.00 90.56 97 LEU A N 1
ATOM 832 C CA . LEU A 1 97 ? 12.930 2.964 -20.277 1.00 90.56 97 LEU A CA 1
ATOM 833 C C . LEU A 1 97 ? 13.956 3.558 -19.313 1.00 90.56 97 LEU A C 1
ATOM 835 O O . LEU A 1 97 ? 14.667 2.805 -18.664 1.00 90.56 97 LEU A O 1
ATOM 839 N N . PHE A 1 98 ? 14.027 4.884 -19.188 1.00 88.31 98 PHE A N 1
ATOM 840 C CA . PHE A 1 98 ? 14.939 5.537 -18.241 1.00 88.31 98 PHE A CA 1
ATOM 841 C C . PHE A 1 98 ? 14.450 5.460 -16.788 1.00 88.31 98 PHE A C 1
ATOM 843 O O . PHE A 1 98 ? 15.166 5.859 -15.877 1.00 88.31 98 PHE A O 1
ATOM 850 N N . ARG A 1 99 ? 13.214 4.993 -16.573 1.00 85.31 99 ARG A N 1
ATOM 851 C CA . ARG A 1 99 ? 12.583 4.844 -15.252 1.00 85.31 99 ARG A CA 1
ATOM 852 C C . ARG A 1 99 ? 12.590 3.393 -14.754 1.00 85.31 99 ARG A C 1
ATOM 854 O O . ARG A 1 99 ? 12.010 3.130 -13.703 1.00 85.31 99 ARG A O 1
ATOM 861 N N . VAL A 1 100 ? 13.179 2.484 -15.537 1.00 84.19 100 VAL A N 1
ATOM 862 C CA . VAL A 1 100 ? 13.317 1.042 -15.277 1.00 84.19 100 VAL A CA 1
ATOM 863 C C . VAL A 1 100 ? 14.725 0.752 -14.788 1.00 84.19 100 VAL A C 1
ATOM 865 O O . VAL A 1 100 ? 14.836 -0.021 -13.814 1.00 84.19 100 VAL A O 1
#

Secondary structure (DSSP, 8-state):
-HHHHHHHHHHHHH-HHHHHHHHT--HHHHHHHHHH--SSTTTTSPPP-S-S--TTSPPHHHHHHHHHHHHH-TT--HHHHHHHHHHTT--S-GGGGGG-

Sequence (100 aa):
MAYRLSLMKYAEKYGVSRASRKYNKSRSYIYFWKKRWDGTPESLACQSRRPHSHPNQHTEAELKLIRDMRRRNPHLGMVELWHRLRQRGYTRRPESLFRV

Radius of gyration: 25.04 Å; chains: 1; bounding box: 49×19×60 Å